Protein AF-A0A357NFH6-F1 (afdb_monomer_lite)

Radius of gyration: 13.92 Å; chains: 1; bounding box: 35×23×44 Å

Foldseek 3Di:
DDPVVLCVVCVVLVVVLLVVLLVVQDDPPPVSNVVSVVLSVVLPPLVQLSVLQSVQVVDPDDRDPVSSVVSNVVVVVVSVVVVVVVD

Secondary structure (DSSP, 8-state):
--HHHHHHTTHHHHHHHHHHHHHHT--S-HHHHHHHHHHHHH-TT-HHHHHHHHHHHTSSSPP-HHHHHHHHHHHHHHHHHHHHH--

Structure (mmCIF, N/CA/C/O backbone):
data_AF-A0A357NFH6-F1
#
_entry.id   AF-A0A357NFH6-F1
#
loop_
_atom_site.group_PDB
_atom_site.id
_atom_site.type_symbol
_atom_site.label_atom_id
_atom_site.label_alt_id
_atom_site.label_comp_id
_atom_site.label_asym_id
_atom_site.label_entity_id
_atom_site.label_seq_id
_atom_site.pdbx_PDB_ins_code
_atom_site.Cartn_x
_atom_site.Cartn_y
_atom_site.Cartn_z
_atom_site.occupancy
_atom_site.B_iso_or_equiv
_atom_site.auth_seq_id
_atom_site.auth_comp_id
_atom_site.auth_asym_id
_atom_site.auth_atom_id
_atom_site.pdbx_PDB_model_num
ATOM 1 N N . MET A 1 1 ? -3.926 -3.230 24.186 1.00 66.06 1 MET A N 1
ATOM 2 C CA . MET A 1 1 ? -4.014 -3.650 22.774 1.00 66.06 1 MET A CA 1
ATOM 3 C C . MET A 1 1 ? -2.699 -4.309 22.401 1.00 66.06 1 MET A C 1
ATOM 5 O O . MET A 1 1 ? -1.663 -3.691 22.604 1.00 66.06 1 MET A O 1
ATOM 9 N N . ASN A 1 2 ? -2.719 -5.567 21.966 1.00 83.69 2 ASN A N 1
ATOM 10 C CA . ASN A 1 2 ? -1.526 -6.255 21.461 1.00 83.69 2 ASN A CA 1
ATOM 11 C C . ASN A 1 2 ? -1.399 -6.076 19.932 1.00 83.69 2 ASN A C 1
ATOM 13 O O . ASN A 1 2 ? -2.323 -5.586 19.284 1.00 83.69 2 ASN A O 1
ATOM 17 N N . MET A 1 3 ? -0.254 -6.458 19.358 1.00 77.00 3 MET A N 1
ATOM 18 C CA . MET A 1 3 ? 0.037 -6.259 17.928 1.00 77.00 3 MET A CA 1
ATOM 19 C C . MET A 1 3 ? -1.027 -6.883 17.012 1.00 77.00 3 MET A C 1
ATOM 21 O O . MET A 1 3 ? -1.458 -6.269 16.041 1.00 77.00 3 MET A O 1
ATOM 25 N N . MET A 1 4 ? -1.489 -8.087 17.352 1.00 79.38 4 MET A N 1
ATOM 26 C CA . MET A 1 4 ? -2.490 -8.805 16.566 1.00 79.38 4 MET A CA 1
ATOM 27 C C . MET A 1 4 ? -3.834 -8.069 16.573 1.00 79.38 4 MET A C 1
ATOM 29 O O . MET A 1 4 ? -4.426 -7.875 15.520 1.00 79.38 4 MET A O 1
ATOM 33 N N . GLN A 1 5 ? -4.261 -7.564 17.735 1.00 81.75 5 GLN A N 1
ATOM 34 C CA . GLN A 1 5 ? -5.478 -6.758 17.867 1.00 81.75 5 GLN A CA 1
ATOM 35 C C . GLN A 1 5 ? -5.414 -5.458 17.052 1.00 81.75 5 GLN A C 1
ATOM 37 O O . GLN A 1 5 ? -6.415 -5.065 16.457 1.00 81.75 5 GLN A O 1
ATOM 42 N N . ALA A 1 6 ? -4.250 -4.803 17.001 1.00 79.44 6 ALA A N 1
ATOM 43 C CA . ALA A 1 6 ? -4.069 -3.584 16.216 1.00 79.44 6 ALA A CA 1
ATOM 44 C C . ALA A 1 6 ? -4.194 -3.851 14.705 1.00 79.44 6 ALA A C 1
ATOM 46 O O . ALA A 1 6 ? -4.872 -3.105 14.005 1.00 79.44 6 ALA A O 1
ATOM 47 N N . LEU A 1 7 ? -3.602 -4.941 14.205 1.00 83.69 7 LEU A N 1
ATOM 48 C CA . LEU A 1 7 ? -3.714 -5.320 12.792 1.00 83.69 7 LEU A CA 1
ATOM 49 C C . LEU A 1 7 ? -5.140 -5.735 12.413 1.00 83.69 7 LEU A C 1
ATOM 51 O O . LEU A 1 7 ? -5.628 -5.337 11.357 1.00 83.69 7 LEU A O 1
ATOM 55 N N . THR A 1 8 ? -5.840 -6.467 13.287 1.00 87.94 8 THR A N 1
ATOM 56 C CA . THR A 1 8 ? -7.255 -6.812 13.076 1.00 87.94 8 THR A CA 1
ATOM 57 C C . THR A 1 8 ? -8.129 -5.563 12.942 1.00 87.94 8 THR A C 1
ATOM 59 O O . THR A 1 8 ? -9.045 -5.544 12.125 1.00 87.94 8 THR A O 1
ATOM 62 N N . ALA A 1 9 ? -7.828 -4.494 13.687 1.00 89.62 9 ALA A N 1
ATOM 63 C CA . ALA A 1 9 ? -8.617 -3.265 13.661 1.00 89.62 9 ALA A CA 1
ATOM 64 C C . ALA A 1 9 ? -8.606 -2.544 12.303 1.00 89.62 9 ALA A C 1
ATOM 66 O O . ALA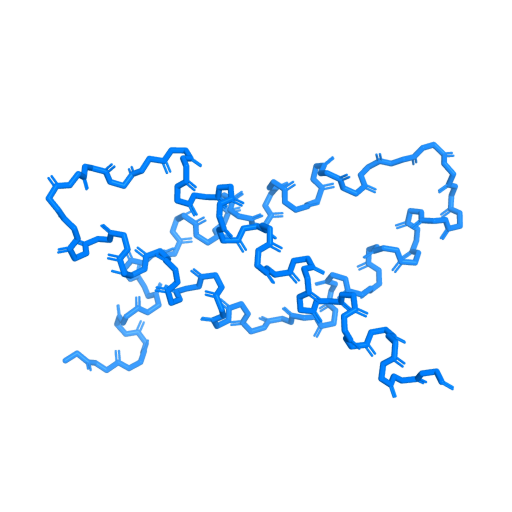 A 1 9 ? -9.509 -1.749 12.058 1.00 89.62 9 ALA A O 1
ATOM 67 N N . VAL A 1 10 ? -7.617 -2.791 11.438 1.00 92.06 10 VAL A N 1
ATOM 68 C CA . VAL A 1 10 ? -7.473 -2.154 10.112 1.00 92.06 10 VAL A CA 1
ATOM 69 C C . VAL A 1 10 ? -7.407 -3.172 8.969 1.00 92.06 10 VAL A C 1
ATOM 71 O O . VAL A 1 10 ? -6.939 -2.864 7.876 1.00 92.06 10 VAL A O 1
ATOM 74 N N . GLN A 1 11 ? -7.831 -4.414 9.213 1.00 92.06 11 GLN A N 1
ATOM 75 C CA . GLN A 1 11 ? -7.646 -5.514 8.266 1.00 92.06 11 GLN A CA 1
ATOM 76 C C . GLN A 1 11 ? -8.396 -5.301 6.943 1.00 92.06 11 GLN A C 1
ATOM 78 O O . GLN A 1 11 ? -7.864 -5.618 5.879 1.00 92.06 11 GLN A O 1
ATOM 83 N N . ALA A 1 12 ? -9.612 -4.752 6.998 1.00 92.81 12 ALA A N 1
ATOM 84 C CA . ALA A 1 12 ? -10.395 -4.459 5.800 1.00 92.81 12 ALA A CA 1
ATOM 85 C C . ALA A 1 12 ? -9.708 -3.385 4.946 1.00 92.81 12 ALA A C 1
ATOM 87 O O . ALA A 1 12 ? -9.593 -3.515 3.731 1.00 92.81 12 ALA A O 1
ATOM 88 N N . GLU A 1 13 ? -9.183 -2.349 5.589 1.00 94.00 13 GLU A N 1
ATOM 89 C CA . GLU A 1 13 ? -8.541 -1.233 4.908 1.00 94.00 13 GLU A CA 1
ATOM 90 C C . GLU A 1 13 ? -7.147 -1.603 4.394 1.00 94.00 13 GLU A C 1
ATOM 92 O O . GLU A 1 13 ? -6.751 -1.150 3.325 1.00 94.00 13 GLU A O 1
ATOM 97 N N . LEU A 1 14 ? -6.443 -2.514 5.072 1.00 94.06 14 LEU A N 1
ATOM 98 C CA . LEU A 1 14 ? -5.235 -3.146 4.540 1.00 94.06 14 LEU A CA 1
ATOM 99 C C . LEU A 1 14 ? -5.515 -3.928 3.250 1.00 94.06 14 LEU A C 1
ATOM 101 O O . LEU A 1 14 ? -4.718 -3.852 2.319 1.00 94.06 14 LEU A O 1
ATOM 105 N N . ALA A 1 15 ? -6.647 -4.633 3.157 1.00 93.81 15 ALA A N 1
ATOM 106 C CA . ALA A 1 15 ? -7.034 -5.310 1.919 1.00 93.81 15 ALA A CA 1
ATOM 107 C C . ALA A 1 15 ? -7.323 -4.311 0.784 1.00 93.81 15 ALA A C 1
ATOM 109 O O . ALA A 1 15 ? -6.942 -4.553 -0.361 1.00 93.81 15 ALA A O 1
ATOM 110 N N . MET A 1 16 ? -7.931 -3.161 1.101 1.00 95.62 16 MET A N 1
ATOM 111 C CA . MET A 1 16 ? -8.139 -2.078 0.131 1.00 95.62 16 MET A CA 1
ATOM 112 C C . MET A 1 16 ? -6.815 -1.456 -0.330 1.00 95.62 16 MET A C 1
ATOM 114 O O . MET A 1 16 ? -6.652 -1.195 -1.520 1.00 95.62 16 MET A O 1
ATOM 118 N N . VAL A 1 17 ? -5.857 -1.258 0.583 1.00 95.50 17 VAL A N 1
ATOM 119 C CA . VAL A 1 17 ? -4.497 -0.808 0.240 1.00 95.50 17 VAL A CA 1
ATOM 120 C C . VAL A 1 17 ? -3.830 -1.803 -0.708 1.00 95.50 17 VAL A C 1
ATOM 122 O O . VAL A 1 17 ? -3.321 -1.388 -1.744 1.00 95.50 17 VAL A O 1
ATOM 125 N N . GLU A 1 18 ? -3.874 -3.102 -0.402 1.00 94.19 18 GLU A N 1
ATOM 126 C CA . GLU A 1 18 ? -3.287 -4.144 -1.255 1.00 94.19 18 GLU A CA 1
ATOM 127 C C . GLU A 1 18 ? -3.892 -4.110 -2.666 1.00 94.19 18 GLU A C 1
ATOM 129 O O . GLU A 1 18 ? -3.169 -4.079 -3.662 1.00 94.19 18 GLU A O 1
ATOM 134 N N . GLN A 1 19 ? -5.223 -4.063 -2.759 1.00 95.12 19 GLN A N 1
ATOM 135 C CA . GLN A 1 19 ? -5.929 -4.000 -4.037 1.00 95.12 19 GLN A 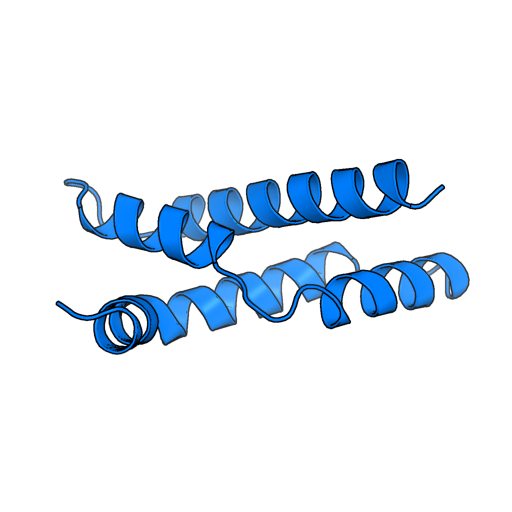CA 1
ATOM 136 C C . GLN A 1 19 ? -5.528 -2.760 -4.845 1.00 95.12 19 GLN A C 1
ATOM 138 O O . GLN A 1 19 ? -5.268 -2.860 -6.046 1.00 95.12 19 GLN A O 1
ATOM 143 N N . GLU A 1 20 ? -5.453 -1.603 -4.191 1.00 96.38 20 GLU A N 1
ATOM 144 C CA . GLU A 1 20 ? -5.097 -0.345 -4.840 1.00 96.38 20 GLU A CA 1
ATOM 145 C C . GLU A 1 20 ? -3.639 -0.335 -5.312 1.00 96.38 20 GLU A C 1
ATOM 147 O O . GLU A 1 20 ? -3.349 0.130 -6.414 1.00 96.38 20 GLU A O 1
ATOM 152 N N . MET A 1 21 ? -2.725 -0.934 -4.544 1.00 95.19 21 MET A N 1
ATOM 153 C CA . MET A 1 21 ? -1.339 -1.121 -4.973 1.00 95.19 21 MET A CA 1
ATOM 154 C C . MET A 1 21 ? -1.254 -1.967 -6.248 1.00 95.19 21 MET A C 1
ATOM 156 O O . MET A 1 21 ? -0.605 -1.554 -7.208 1.00 95.19 21 MET A O 1
ATOM 160 N N . TYR A 1 22 ? -1.941 -3.116 -6.298 1.00 94.69 22 TYR A N 1
ATOM 161 C CA . TYR A 1 22 ? -1.964 -3.955 -7.503 1.00 94.69 22 TYR A CA 1
ATOM 162 C C . TYR A 1 22 ? -2.598 -3.248 -8.701 1.00 94.69 22 TYR A C 1
ATOM 164 O O . TYR A 1 22 ? -2.125 -3.420 -9.824 1.00 94.69 22 TYR A O 1
ATOM 172 N N . ARG A 1 23 ? -3.634 -2.434 -8.471 1.00 95.94 23 ARG A N 1
ATOM 173 C CA . ARG A 1 23 ? -4.276 -1.631 -9.518 1.00 95.94 23 ARG A CA 1
ATOM 174 C C . ARG A 1 23 ? -3.317 -0.596 -10.110 1.00 95.94 23 ARG A C 1
ATOM 176 O O . ARG A 1 23 ? -3.324 -0.386 -11.317 1.00 95.94 23 ARG A O 1
ATOM 183 N N . LEU A 1 24 ? -2.510 0.060 -9.276 1.00 95.50 24 LEU A N 1
ATOM 184 C CA . LEU A 1 24 ? -1.614 1.141 -9.703 1.00 95.50 24 LEU A CA 1
ATOM 185 C C . LEU A 1 24 ? -0.361 0.656 -10.439 1.00 95.50 24 LEU A C 1
ATOM 187 O O . LEU A 1 24 ? 0.212 1.422 -11.208 1.00 95.50 24 LEU A O 1
ATOM 191 N N . ILE A 1 25 ? 0.055 -0.595 -10.232 1.00 93.81 25 ILE A N 1
ATOM 192 C CA . ILE A 1 25 ? 1.182 -1.194 -10.965 1.00 93.81 25 ILE A CA 1
ATOM 193 C C . ILE A 1 25 ? 0.761 -1.914 -12.254 1.00 93.81 25 ILE A C 1
ATOM 195 O O . ILE A 1 25 ? 1.588 -2.589 -12.871 1.00 93.81 25 ILE A O 1
ATOM 199 N N . ASP A 1 26 ? -0.517 -1.843 -12.636 1.00 94.50 26 ASP A N 1
ATOM 200 C CA . ASP A 1 26 ? -1.012 -2.472 -13.858 1.00 94.50 26 ASP A CA 1
ATOM 201 C C . ASP A 1 26 ? -0.473 -1.739 -15.097 1.00 94.50 26 ASP A C 1
ATOM 203 O O . ASP A 1 26 ? -0.642 -0.528 -15.261 1.00 94.50 26 ASP A O 1
ATOM 207 N N . THR A 1 27 ? 0.226 -2.464 -15.968 1.00 94.94 27 THR A N 1
ATOM 208 C CA . THR A 1 27 ? 0.906 -1.901 -17.137 1.00 94.94 27 THR A CA 1
ATOM 209 C C . THR A 1 27 ? 0.958 -2.886 -18.300 1.00 94.94 27 THR A C 1
ATOM 211 O O . THR A 1 27 ? 1.059 -4.098 -18.131 1.00 94.94 27 THR A O 1
ATOM 214 N N . ARG A 1 28 ? 0.939 -2.354 -19.531 1.00 95.69 28 ARG A N 1
ATOM 215 C CA . ARG A 1 28 ? 1.034 -3.153 -20.769 1.00 95.69 28 ARG A CA 1
ATOM 216 C C . ARG A 1 28 ? 2.437 -3.705 -21.029 1.00 95.69 28 ARG A C 1
ATOM 218 O O . ARG A 1 28 ? 2.597 -4.576 -21.879 1.00 95.69 28 ARG A O 1
ATOM 225 N N . ASN A 1 29 ? 3.456 -3.185 -20.345 1.00 97.56 29 ASN A N 1
ATOM 226 C CA . ASN A 1 29 ? 4.818 -3.688 -20.462 1.00 97.56 29 ASN A CA 1
ATOM 227 C C . ASN A 1 29 ? 4.985 -4.915 -19.553 1.00 97.56 29 ASN A C 1
ATOM 229 O O . ASN A 1 29 ? 5.023 -4.779 -18.332 1.00 97.56 29 ASN A O 1
ATOM 233 N N . SER A 1 30 ? 5.101 -6.102 -20.151 1.00 95.19 30 SER A N 1
ATOM 234 C CA . SER A 1 30 ? 5.185 -7.375 -19.424 1.00 95.19 30 SER A CA 1
ATOM 235 C C . SER A 1 30 ? 6.366 -7.442 -18.453 1.00 95.19 30 SER A C 1
ATOM 237 O O . SER A 1 30 ? 6.198 -7.914 -17.332 1.00 95.19 30 SER A O 1
ATOM 239 N N . PHE A 1 31 ? 7.529 -6.918 -18.844 1.00 94.94 31 PHE A N 1
ATOM 240 C CA . PHE A 1 31 ? 8.726 -6.905 -18.003 1.00 94.94 31 PHE A CA 1
ATOM 241 C C . PHE A 1 31 ? 8.542 -6.022 -16.762 1.00 94.94 31 PHE A C 1
ATOM 243 O O . PHE A 1 31 ? 8.834 -6.443 -15.640 1.00 94.94 31 PHE A O 1
ATOM 250 N N . LEU A 1 32 ? 8.002 -4.811 -16.944 1.00 93.88 32 LEU A N 1
ATOM 251 C CA . LEU A 1 32 ? 7.691 -3.921 -15.822 1.00 93.88 32 LEU A CA 1
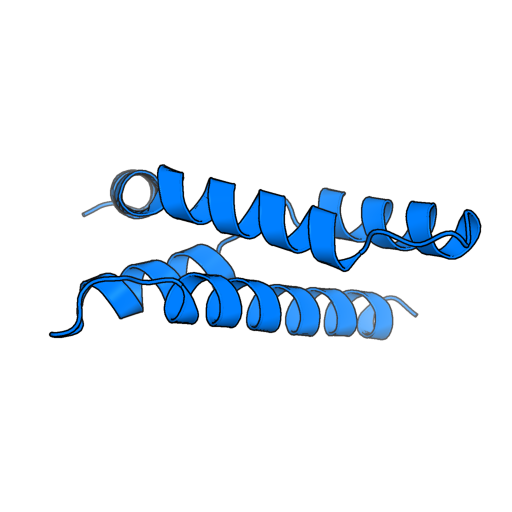ATOM 252 C C . LEU A 1 32 ? 6.593 -4.509 -14.930 1.00 93.88 32 LEU A C 1
ATOM 254 O O . LEU A 1 32 ? 6.696 -4.432 -13.708 1.00 93.88 32 LEU A O 1
ATOM 258 N N . GLN A 1 33 ? 5.574 -5.135 -15.525 1.00 94.94 33 GLN A N 1
ATOM 259 C CA . GLN A 1 33 ? 4.480 -5.768 -14.793 1.00 94.94 33 GLN A CA 1
ATOM 260 C C . GLN A 1 33 ? 4.972 -6.893 -13.879 1.00 94.94 33 GLN A C 1
ATOM 262 O O . GLN A 1 33 ? 4.536 -6.982 -12.728 1.00 94.94 33 GLN A O 1
ATOM 267 N N . GLU A 1 34 ? 5.838 -7.765 -14.397 1.00 94.00 34 GLU A N 1
ATOM 268 C CA . GLU A 1 34 ? 6.416 -8.883 -13.653 1.00 94.00 34 GLU A CA 1
ATOM 269 C C . GLU A 1 34 ? 7.326 -8.380 -12.532 1.00 94.00 34 GLU A C 1
ATOM 271 O O . GLU A 1 34 ? 7.146 -8.772 -11.377 1.00 94.00 34 GLU A O 1
ATOM 276 N N . SER A 1 35 ? 8.211 -7.432 -12.851 1.00 92.44 35 SER A N 1
ATOM 277 C CA . SER A 1 35 ? 9.124 -6.816 -11.882 1.00 92.44 35 SER A CA 1
ATOM 278 C C . SER A 1 35 ? 8.358 -6.148 -10.736 1.00 92.44 35 SER A C 1
ATOM 280 O O . SER A 1 35 ? 8.613 -6.424 -9.565 1.00 92.44 35 SER A O 1
ATOM 282 N N . ALA A 1 36 ? 7.349 -5.327 -11.047 1.00 92.12 36 ALA A N 1
ATOM 283 C CA . ALA A 1 36 ? 6.541 -4.653 -10.034 1.00 92.12 36 ALA A CA 1
ATOM 284 C C . ALA A 1 36 ? 5.782 -5.650 -9.141 1.00 92.12 36 ALA A C 1
ATOM 286 O O . ALA A 1 36 ? 5.776 -5.512 -7.916 1.00 92.12 36 ALA A O 1
ATOM 287 N N . ARG A 1 37 ? 5.181 -6.699 -9.726 1.00 92.38 37 ARG A N 1
ATOM 288 C CA . ARG A 1 37 ? 4.485 -7.745 -8.953 1.00 92.38 37 ARG A CA 1
ATOM 289 C C . ARG A 1 37 ? 5.435 -8.534 -8.058 1.00 92.38 37 ARG A C 1
ATOM 291 O O . ARG A 1 37 ? 5.040 -8.899 -6.952 1.00 92.38 37 ARG A O 1
ATOM 298 N N . TYR A 1 38 ? 6.655 -8.804 -8.516 1.00 90.38 38 TYR A N 1
ATOM 299 C CA . TYR A 1 38 ? 7.673 -9.485 -7.720 1.00 90.38 38 TYR A CA 1
ATOM 300 C C . TYR A 1 38 ? 7.989 -8.703 -6.436 1.00 90.38 38 TYR A C 1
ATOM 302 O O . TYR A 1 38 ? 7.848 -9.246 -5.337 1.00 90.38 38 TYR A O 1
ATOM 310 N N . PHE A 1 39 ? 8.295 -7.407 -6.549 1.00 87.75 39 PHE A N 1
ATOM 311 C CA . PHE A 1 39 ? 8.604 -6.569 -5.384 1.00 87.75 39 PHE A CA 1
ATOM 312 C C . PHE A 1 39 ? 7.408 -6.376 -4.442 1.00 87.75 39 PHE A C 1
ATOM 314 O O . PHE A 1 39 ? 7.568 -6.396 -3.216 1.00 87.75 39 PHE A O 1
ATOM 321 N N . LEU A 1 40 ? 6.187 -6.262 -4.980 1.00 88.62 40 LEU A N 1
ATOM 322 C CA . LEU A 1 40 ? 4.989 -6.179 -4.140 1.00 88.62 40 LEU A CA 1
ATOM 323 C C . LEU A 1 40 ? 4.720 -7.456 -3.342 1.00 88.62 40 LEU A C 1
ATOM 325 O O . LEU A 1 40 ? 4.257 -7.367 -2.206 1.00 88.62 40 LEU A O 1
ATOM 329 N N . ARG A 1 41 ? 5.034 -8.638 -3.885 1.00 85.62 41 ARG A N 1
ATOM 330 C CA . ARG A 1 41 ? 4.909 -9.908 -3.148 1.00 85.62 41 ARG A CA 1
ATOM 331 C C . ARG A 1 41 ? 5.953 -10.050 -2.042 1.00 85.62 41 ARG A C 1
ATOM 333 O O . ARG A 1 41 ? 5.651 -10.628 -1.002 1.00 85.62 41 ARG A O 1
ATOM 340 N N . ALA A 1 42 ? 7.158 -9.518 -2.246 1.00 79.38 42 ALA A N 1
ATOM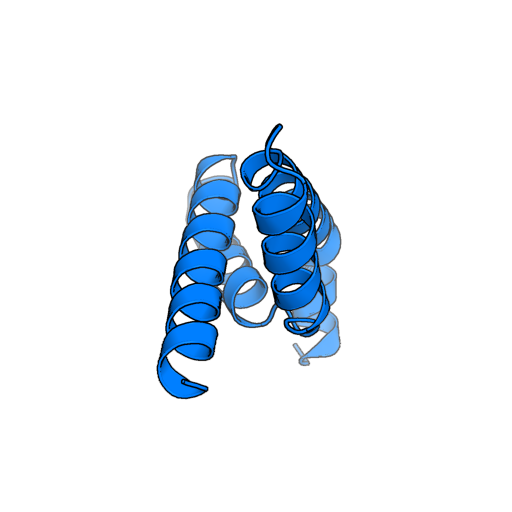 341 C CA . ALA A 1 42 ? 8.236 -9.584 -1.258 1.00 79.38 42 ALA A CA 1
ATOM 342 C C . ALA A 1 42 ? 7.943 -8.746 0.006 1.00 79.38 42 ALA A C 1
ATOM 344 O O . ALA A 1 42 ? 8.383 -9.079 1.107 1.00 79.38 42 ALA A O 1
ATOM 345 N N . THR A 1 43 ? 7.138 -7.689 -0.112 1.00 69.19 43 THR A N 1
ATOM 346 C CA . THR A 1 43 ? 6.802 -6.751 0.974 1.00 69.19 43 THR A CA 1
ATOM 347 C C . THR A 1 43 ? 5.616 -7.240 1.838 1.00 69.19 43 THR A C 1
ATOM 349 O O . THR A 1 43 ? 4.650 -6.539 2.093 1.00 69.19 43 THR A O 1
ATOM 352 N N . GLY A 1 44 ? 5.659 -8.474 2.350 1.00 70.25 44 GLY A N 1
ATOM 353 C CA . GLY A 1 44 ? 4.467 -9.151 2.904 1.00 70.25 44 GLY A CA 1
ATOM 354 C C . GLY A 1 44 ? 3.931 -8.702 4.279 1.00 70.25 44 GLY A C 1
ATOM 355 O O . GLY A 1 44 ? 2.895 -9.202 4.709 1.00 70.25 44 GLY A O 1
ATOM 356 N N . LYS A 1 45 ? 4.608 -7.809 5.016 1.00 80.00 45 LYS A N 1
ATOM 357 C CA . LYS A 1 45 ? 4.213 -7.478 6.408 1.00 80.00 45 LYS A CA 1
ATOM 358 C C . LYS A 1 45 ? 3.279 -6.273 6.540 1.00 80.00 45 LYS A C 1
ATOM 360 O O . LYS A 1 45 ? 2.680 -6.114 7.597 1.00 80.00 45 LYS A O 1
ATOM 365 N N . ARG A 1 46 ? 3.211 -5.402 5.523 1.00 87.81 46 ARG A N 1
ATOM 366 C CA . ARG A 1 46 ? 2.348 -4.197 5.456 1.00 87.81 46 ARG A CA 1
ATOM 367 C C . ARG A 1 46 ? 2.278 -3.355 6.746 1.00 87.81 46 ARG A C 1
ATOM 369 O O . ARG A 1 46 ? 1.276 -2.700 7.029 1.00 87.81 46 ARG A O 1
ATOM 376 N N . MET A 1 47 ? 3.366 -3.322 7.520 1.00 90.88 47 MET A N 1
ATOM 377 C CA . MET A 1 47 ? 3.416 -2.628 8.816 1.00 90.88 47 MET A CA 1
ATOM 378 C C . MET A 1 47 ? 3.270 -1.109 8.667 1.00 90.88 47 MET A C 1
ATOM 380 O O . MET A 1 47 ? 2.679 -0.457 9.525 1.00 90.88 47 MET A O 1
ATOM 384 N N . ARG A 1 48 ? 3.797 -0.542 7.574 1.00 93.56 48 ARG A N 1
ATOM 385 C CA . ARG A 1 48 ? 3.732 0.896 7.278 1.00 93.56 48 ARG A CA 1
ATOM 386 C C . ARG A 1 48 ? 2.308 1.330 6.907 1.00 93.56 48 ARG A C 1
ATOM 388 O O . ARG A 1 48 ? 1.808 2.240 7.567 1.00 93.56 48 ARG A O 1
ATOM 395 N N . PRO A 1 49 ? 1.612 0.649 5.973 1.00 95.00 49 PRO A N 1
ATOM 396 C CA . PRO A 1 49 ? 0.182 0.835 5.770 1.00 95.00 49 PRO A CA 1
ATOM 397 C C . PRO A 1 49 ? -0.629 0.746 7.059 1.00 95.00 49 PRO A C 1
ATOM 399 O O . PRO A 1 49 ? -1.408 1.649 7.351 1.00 95.00 49 PRO A O 1
ATOM 402 N N . ALA A 1 50 ? -0.403 -0.291 7.871 1.00 93.94 50 ALA A N 1
ATOM 403 C CA . ALA A 1 50 ? -1.143 -0.475 9.115 1.00 93.94 50 ALA A CA 1
ATOM 404 C C . ALA A 1 50 ? -0.979 0.720 10.065 1.00 93.94 50 ALA A C 1
ATOM 406 O O . ALA A 1 50 ? -1.960 1.176 10.647 1.00 93.94 50 ALA A O 1
ATOM 407 N N . LEU A 1 51 ? 0.237 1.267 10.183 1.00 93.19 51 LEU A N 1
ATOM 408 C CA . LEU A 1 51 ? 0.504 2.436 11.018 1.00 93.19 51 LEU A CA 1
ATOM 409 C C . LEU A 1 51 ? -0.237 3.687 10.526 1.00 93.19 51 LEU A C 1
ATOM 411 O O . LEU A 1 51 ? -0.823 4.397 11.340 1.00 93.19 51 LEU A O 1
ATOM 415 N N . VAL A 1 52 ? -0.250 3.939 9.212 1.00 94.31 52 VAL A N 1
ATOM 416 C CA . VAL A 1 52 ? -0.980 5.075 8.617 1.00 94.31 52 VAL A CA 1
ATOM 417 C C . VAL A 1 52 ? -2.480 4.954 8.874 1.00 94.31 52 VAL A C 1
ATOM 419 O O . VAL A 1 52 ? -3.119 5.919 9.292 1.00 94.31 52 VAL A O 1
ATOM 422 N N . LEU A 1 53 ? -3.040 3.761 8.671 1.00 93.69 53 LEU A N 1
ATOM 423 C CA . LEU A 1 53 ? -4.464 3.503 8.878 1.00 93.69 53 LEU A CA 1
ATOM 424 C C . LEU A 1 53 ? -4.845 3.649 10.357 1.00 93.69 53 LEU A C 1
ATOM 426 O O . LEU A 1 53 ? -5.804 4.342 10.684 1.00 93.69 53 LEU A O 1
ATOM 430 N N . LEU A 1 54 ? -4.058 3.074 11.269 1.00 92.19 54 LEU A N 1
ATOM 431 C CA . LEU A 1 54 ? -4.279 3.216 12.711 1.00 92.19 54 LEU A CA 1
ATOM 432 C C . LEU A 1 54 ? -4.183 4.677 13.164 1.00 92.19 54 LEU A C 1
ATOM 434 O O . LEU A 1 54 ? -5.020 5.122 13.946 1.00 92.19 54 LEU A O 1
ATOM 438 N N . ALA A 1 55 ? -3.215 5.438 12.643 1.00 90.81 55 ALA A N 1
ATOM 439 C CA . ALA A 1 55 ? -3.108 6.870 12.913 1.00 90.81 55 ALA A CA 1
ATOM 440 C C . ALA A 1 55 ? -4.347 7.636 12.419 1.00 90.81 55 ALA A C 1
ATOM 442 O O . ALA A 1 55 ? -4.852 8.503 13.131 1.00 90.81 55 ALA A O 1
ATOM 443 N N . GLY A 1 56 ? -4.883 7.266 11.252 1.00 88.81 56 GLY A N 1
ATOM 444 C CA . GLY A 1 56 ? -6.146 7.793 10.733 1.00 88.81 56 GLY A CA 1
ATOM 445 C C . GLY A 1 56 ? -7.334 7.539 11.666 1.00 88.81 56 GLY A C 1
ATOM 446 O O . GLY A 1 56 ? -8.120 8.453 11.898 1.00 88.81 56 GLY A O 1
ATOM 447 N N . LYS A 1 57 ? -7.432 6.347 12.276 1.00 85.12 57 LYS A N 1
ATOM 448 C CA . LYS A 1 57 ? -8.500 6.015 13.248 1.00 85.12 57 LYS A CA 1
ATOM 449 C C . LYS A 1 57 ? -8.426 6.807 14.554 1.00 85.12 57 LYS A C 1
ATOM 451 O O . LYS A 1 57 ? -9.440 6.938 15.232 1.00 85.12 57 LYS A O 1
ATOM 456 N N . CYS A 1 58 ? -7.252 7.321 14.915 1.00 84.38 58 CYS A N 1
ATOM 457 C CA . CYS A 1 58 ? -7.085 8.190 16.082 1.00 84.38 58 CYS A CA 1
ATOM 458 C C . CYS A 1 58 ? -7.511 9.645 15.812 1.00 84.38 58 CYS A C 1
ATOM 460 O O . CYS A 1 58 ? -7.629 10.432 16.753 1.00 84.38 58 CYS A O 1
ATOM 462 N N . GLY A 1 59 ? -7.698 10.022 14.544 1.00 77.44 59 GLY A N 1
ATOM 463 C CA . GLY A 1 59 ? -8.135 11.354 14.142 1.00 77.44 59 GLY A CA 1
ATOM 464 C C . GLY A 1 59 ? -9.620 11.610 14.411 1.00 77.44 59 GLY A C 1
ATOM 465 O O . GLY A 1 59 ? -10.395 10.705 14.707 1.00 77.44 59 GLY A O 1
ATOM 466 N N . ARG A 1 60 ? -10.031 12.879 14.296 1.00 67.62 60 ARG A N 1
ATOM 467 C CA . ARG A 1 60 ? -11.451 13.275 14.391 1.00 67.62 60 ARG A CA 1
ATOM 468 C C . ARG A 1 60 ? -12.236 13.019 13.103 1.00 67.62 60 ARG A C 1
ATOM 470 O O . ARG A 1 60 ? -13.462 13.041 13.134 1.00 67.62 60 ARG A O 1
ATOM 477 N N . GLU A 1 61 ? -11.542 12.818 11.988 1.00 66.62 61 GLU A N 1
ATOM 478 C CA . GLU A 1 61 ? -12.158 12.536 10.695 1.00 66.62 61 GLU A CA 1
ATOM 479 C C . GLU A 1 61 ? -12.386 11.038 10.517 1.00 66.62 61 GLU A C 1
ATOM 481 O O . GLU A 1 61 ? -11.598 10.204 10.964 1.00 66.62 61 GLU A O 1
ATOM 486 N N . THR A 1 62 ? -13.485 10.692 9.849 1.00 66.81 62 THR A N 1
ATOM 487 C CA . THR A 1 62 ? -13.772 9.308 9.487 1.00 66.81 62 THR A CA 1
ATOM 488 C C . THR A 1 62 ? -12.697 8.822 8.526 1.00 66.81 62 THR A C 1
ATOM 490 O O . THR A 1 62 ? -12.399 9.488 7.534 1.00 66.81 62 THR A O 1
ATOM 493 N N . MET A 1 63 ? -12.117 7.658 8.816 1.00 74.06 63 MET A N 1
ATOM 494 C CA . MET A 1 63 ? -11.139 7.037 7.931 1.00 74.06 63 MET A CA 1
ATOM 495 C C . MET A 1 63 ? -11.744 6.892 6.530 1.00 74.06 63 MET A C 1
ATOM 497 O O . MET A 1 63 ? -12.803 6.287 6.366 1.00 74.06 63 MET A O 1
ATOM 501 N N . GLY A 1 64 ? -11.089 7.493 5.541 1.00 79.94 64 GLY A N 1
ATOM 502 C CA . GLY A 1 64 ? -11.620 7.625 4.189 1.00 79.94 64 GLY A CA 1
ATOM 503 C C . GLY A 1 64 ? -10.582 7.302 3.124 1.00 79.94 64 GLY A C 1
ATOM 504 O O . GLY A 1 64 ? -9.471 6.855 3.412 1.00 79.94 64 GLY A O 1
ATOM 505 N N . GLU A 1 65 ? -10.935 7.569 1.870 1.00 88.88 65 GLU A N 1
ATOM 506 C CA . GLU A 1 65 ? -10.104 7.262 0.701 1.00 88.88 65 GLU A CA 1
ATOM 507 C C . GLU A 1 65 ? -8.692 7.873 0.788 1.00 88.88 65 GLU A C 1
ATOM 509 O O . GLU A 1 65 ? -7.710 7.250 0.385 1.00 88.88 65 GLU A O 1
ATOM 514 N N . ASN A 1 66 ? -8.560 9.054 1.399 1.00 90.81 66 ASN A N 1
ATOM 515 C CA . ASN A 1 66 ? -7.268 9.714 1.601 1.00 90.81 66 ASN A CA 1
ATOM 516 C C . ASN A 1 66 ? -6.311 8.897 2.481 1.00 90.81 66 ASN A C 1
ATOM 518 O O . ASN A 1 66 ? -5.113 8.868 2.205 1.00 90.81 66 ASN A O 1
ATOM 522 N N . SER A 1 67 ? -6.815 8.199 3.503 1.00 92.94 67 SER A N 1
ATOM 523 C CA . SER A 1 67 ? -5.991 7.337 4.360 1.00 92.94 67 SER A CA 1
ATOM 524 C C . SER A 1 67 ? -5.461 6.128 3.588 1.00 92.94 67 SER A C 1
ATOM 526 O O . SER A 1 67 ? -4.296 5.768 3.744 1.00 92.94 67 SER A O 1
ATOM 528 N N . ILE A 1 68 ? -6.289 5.547 2.710 1.00 94.88 68 ILE A N 1
ATOM 529 C CA . ILE A 1 68 ? -5.878 4.459 1.813 1.00 94.88 68 ILE A CA 1
ATOM 530 C C . ILE A 1 68 ? -4.793 4.954 0.855 1.00 94.88 68 ILE A C 1
ATOM 532 O O . ILE A 1 68 ? -3.717 4.366 0.791 1.00 94.88 68 ILE A O 1
ATOM 536 N N . ARG A 1 69 ? -5.028 6.076 0.162 1.00 95.50 69 ARG A N 1
ATOM 537 C CA . ARG A 1 69 ? -4.060 6.655 -0.785 1.00 95.50 69 ARG A CA 1
ATOM 538 C C . ARG A 1 69 ? -2.729 7.003 -0.115 1.00 95.50 69 ARG A C 1
ATOM 540 O O . ARG A 1 69 ? -1.676 6.737 -0.686 1.00 95.50 69 ARG A O 1
ATOM 547 N N . ALA A 1 70 ? -2.762 7.546 1.103 1.00 95.69 70 ALA A N 1
ATOM 548 C CA . ALA A 1 70 ? -1.557 7.833 1.878 1.00 95.69 70 ALA A CA 1
ATOM 549 C C . ALA A 1 70 ? -0.789 6.553 2.253 1.00 95.69 70 ALA A C 1
ATOM 551 O O . ALA A 1 70 ? 0.432 6.505 2.105 1.00 95.69 70 ALA A O 1
ATOM 552 N N . ALA A 1 71 ?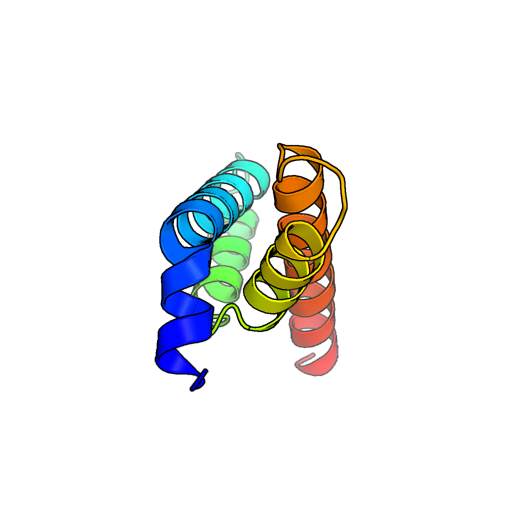 -1.493 5.505 2.693 1.00 96.12 71 ALA A N 1
ATOM 553 C CA . ALA A 1 71 ? -0.892 4.212 3.015 1.00 96.12 71 ALA A CA 1
ATOM 554 C C . ALA A 1 71 ? -0.248 3.547 1.783 1.00 96.12 71 ALA A C 1
ATOM 556 O O . ALA A 1 71 ? 0.871 3.045 1.875 1.00 96.12 71 ALA A O 1
ATOM 557 N N . VAL A 1 72 ? -0.920 3.605 0.628 1.00 96.62 72 VAL A N 1
ATOM 558 C CA . VAL A 1 72 ? -0.409 3.122 -0.666 1.00 96.62 72 VAL A CA 1
ATOM 559 C C . VAL A 1 72 ? 0.852 3.882 -1.080 1.00 96.62 72 VAL A C 1
ATOM 561 O O . VAL A 1 72 ? 1.871 3.265 -1.385 1.00 96.62 72 VAL A O 1
ATOM 564 N N . ALA A 1 73 ? 0.811 5.219 -1.058 1.00 96.69 73 ALA A N 1
ATOM 565 C CA . ALA A 1 73 ? 1.948 6.053 -1.440 1.00 96.69 73 ALA A CA 1
ATOM 566 C C . ALA A 1 73 ? 3.177 5.780 -0.561 1.00 96.69 73 ALA A C 1
ATOM 568 O O . ALA A 1 73 ? 4.287 5.635 -1.074 1.00 96.69 73 ALA A O 1
ATOM 569 N N . LEU A 1 74 ? 2.975 5.656 0.755 1.00 95.94 74 LEU A N 1
ATOM 570 C CA . LEU A 1 74 ? 4.048 5.336 1.694 1.00 95.94 74 LEU A CA 1
ATOM 571 C C . LEU A 1 74 ? 4.686 3.973 1.395 1.00 95.94 74 LEU A C 1
ATOM 573 O O . LEU A 1 74 ? 5.910 3.848 1.424 1.00 95.94 74 LEU A O 1
ATOM 577 N N . GLU A 1 75 ? 3.875 2.955 1.105 1.00 95.12 75 GLU A N 1
ATOM 578 C CA . GLU A 1 75 ? 4.385 1.613 0.816 1.00 95.12 75 GLU A CA 1
ATOM 579 C C . GLU A 1 75 ? 5.113 1.554 -0.534 1.00 95.12 75 GLU A 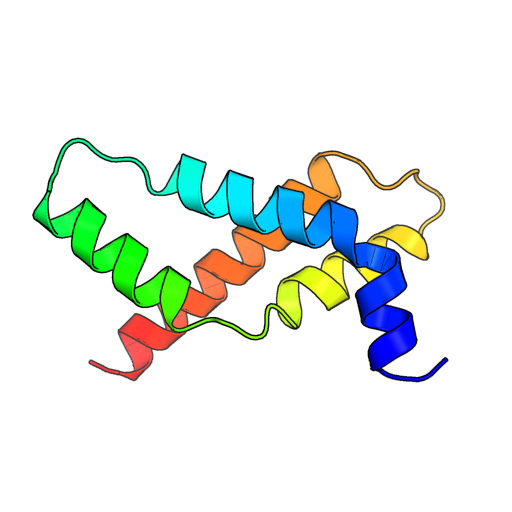C 1
ATOM 581 O O . GLU A 1 75 ? 6.129 0.871 -0.639 1.00 95.12 75 GLU A O 1
ATOM 586 N N . PHE A 1 76 ? 4.682 2.318 -1.543 1.00 94.50 76 PHE A N 1
ATOM 587 C CA . PHE A 1 76 ? 5.434 2.441 -2.796 1.00 94.50 76 PHE A CA 1
ATOM 588 C C . PHE A 1 76 ? 6.777 3.146 -2.627 1.00 94.50 76 PHE A C 1
ATOM 590 O O . PHE A 1 76 ? 7.764 2.677 -3.187 1.00 94.50 76 PHE A O 1
ATOM 597 N N . ILE A 1 77 ? 6.848 4.223 -1.838 1.00 94.19 77 ILE A N 1
ATOM 598 C CA . ILE A 1 77 ? 8.130 4.875 -1.528 1.00 94.19 77 ILE A CA 1
ATOM 599 C C . ILE A 1 77 ? 9.055 3.886 -0.812 1.00 94.19 77 ILE A C 1
ATOM 601 O O . ILE A 1 77 ? 10.221 3.762 -1.174 1.00 94.19 77 ILE A O 1
ATOM 605 N N . HIS A 1 78 ? 8.529 3.130 0.156 1.00 91.62 78 HIS A N 1
ATOM 606 C CA . HIS A 1 78 ? 9.302 2.095 0.835 1.00 91.62 78 HIS A CA 1
ATOM 607 C C . HIS A 1 78 ? 9.805 1.010 -0.127 1.00 91.62 78 HIS A C 1
ATOM 609 O O . HIS A 1 78 ? 10.978 0.646 -0.062 1.00 91.62 78 HIS A O 1
ATOM 615 N N . ALA A 1 79 ? 8.936 0.503 -1.005 1.00 90.12 79 ALA A N 1
ATOM 616 C CA . ALA A 1 79 ? 9.309 -0.502 -1.992 1.00 90.12 79 ALA A CA 1
ATOM 617 C C . ALA A 1 79 ? 10.391 0.029 -2.941 1.00 90.12 79 ALA A C 1
ATOM 619 O O . ALA A 1 79 ? 11.359 -0.676 -3.198 1.00 90.12 79 ALA A O 1
ATOM 620 N N . ALA A 1 80 ? 10.274 1.278 -3.402 1.00 90.00 80 ALA A N 1
ATOM 621 C CA . ALA A 1 80 ? 11.285 1.915 -4.239 1.00 90.00 80 ALA A CA 1
ATOM 622 C C . ALA A 1 80 ? 12.641 2.018 -3.525 1.00 90.00 80 ALA A C 1
ATOM 624 O O . ALA A 1 80 ? 13.658 1.689 -4.126 1.00 90.00 80 ALA A O 1
ATOM 625 N N . SER A 1 81 ? 12.663 2.405 -2.243 1.00 90.56 81 SER A N 1
ATOM 626 C CA . SER A 1 81 ? 13.905 2.415 -1.459 1.00 90.56 81 SER A CA 1
ATOM 627 C C . SER A 1 81 ? 14.549 1.031 -1.382 1.00 90.56 81 SER A C 1
ATOM 629 O O . SER A 1 81 ? 15.740 0.937 -1.622 1.00 90.56 81 SER A O 1
ATOM 631 N N . LEU A 1 82 ? 13.778 -0.042 -1.153 1.00 88.31 82 LEU A N 1
ATOM 632 C CA . LEU A 1 82 ? 14.326 -1.408 -1.127 1.00 88.31 82 LEU A CA 1
ATOM 633 C C . LEU A 1 82 ? 14.977 -1.803 -2.455 1.00 88.31 82 LEU A C 1
ATOM 635 O O . LEU A 1 82 ? 16.077 -2.338 -2.457 1.00 88.31 82 LEU A O 1
ATOM 639 N N . VAL A 1 83 ? 14.322 -1.511 -3.585 1.00 87.12 83 VAL A N 1
ATOM 640 C CA . VAL A 1 83 ? 14.904 -1.796 -4.908 1.00 87.12 83 VAL A CA 1
ATOM 641 C C . VAL A 1 83 ? 16.224 -1.053 -5.098 1.00 87.12 83 VAL A C 1
ATOM 643 O O . VAL A 1 83 ? 17.160 -1.614 -5.652 1.00 87.12 83 VAL A O 1
ATOM 646 N N . HIS A 1 84 ? 16.293 0.204 -4.661 1.00 88.69 84 HIS A N 1
ATOM 647 C CA . HIS A 1 84 ? 17.502 1.015 -4.775 1.00 88.69 84 HIS A CA 1
ATOM 648 C C . HIS A 1 84 ? 18.600 0.620 -3.775 1.00 88.69 84 HIS A C 1
ATOM 650 O O . HIS A 1 84 ? 19.765 0.819 -4.091 1.00 88.69 84 HIS A O 1
ATOM 656 N N . ASP A 1 85 ? 18.248 0.089 -2.602 1.00 88.94 85 ASP A N 1
ATOM 657 C CA . ASP A 1 85 ? 19.203 -0.395 -1.596 1.00 88.94 85 ASP A CA 1
ATOM 658 C C . ASP A 1 85 ? 19.836 -1.741 -2.007 1.00 88.94 85 ASP A C 1
ATOM 660 O O . ASP A 1 85 ? 20.974 -2.027 -1.633 1.00 88.94 85 ASP A O 1
ATOM 664 N N . ASP A 1 86 ? 19.103 -2.561 -2.770 1.00 82.69 86 ASP A N 1
ATOM 665 C CA . ASP A 1 86 ? 19.518 -3.903 -3.205 1.00 82.69 86 ASP A CA 1
ATOM 666 C C . ASP A 1 86 ? 20.317 -3.922 -4.535 1.00 82.69 86 ASP A C 1
ATOM 668 O O . ASP A 1 86 ? 20.756 -4.994 -4.964 1.00 82.69 86 ASP A O 1
ATOM 672 N N . VAL A 1 87 ? 20.503 -2.771 -5.199 1.00 79.44 87 VAL A N 1
ATOM 673 C CA . VAL A 1 87 ? 21.267 -2.604 -6.461 1.00 79.44 87 VAL A CA 1
ATOM 674 C C . VAL A 1 87 ? 22.611 -1.935 -6.199 1.00 79.44 87 VAL A C 1
ATOM 676 O O . VAL A 1 87 ? 23.625 -2.466 -6.711 1.00 79.44 87 VAL A O 1
#

pLDDT: mean 89.02, std 7.92, range [66.06, 97.56]

Sequence (87 aa):
MNMMQALTAVQAELAMVEQEMYRLIDTRNSFLQESARYFLRATGKRMRPALVLLAGKCGRETMGENSIRAAVALEFIHAASLVHDDV